Protein AF-B3TK38-F1 (afdb_monomer_lite)

Organism: Haliotis diversicolor (NCBI:txid36095)

Radius of gyration: 20.13 Å; chains: 1; bounding box: 52×41×53 Å

Foldseek 3Di:
DADPPPRDDPQPDPVNVVVVVVVLVVCCPDLLNLLVVLLVLLLLLLLLLLDAPVSLVLSQVSVVCSVVVVSVVSVVSCVVVVVSVPQDDPVPLSLLSSLVSNLPRPHGRLVVQDPDPVVVVVLSVVSVVCSVVVPSVVSVVSCVDPDNVSSSVSSVVVVCVVQVVPDDDDDSDPDDDPPDD

pLDDT: mean 84.58, std 17.29, range [36.31, 97.75]

Sequence (181 aa):
YMDSDSGMHGPYTEENIPRILQSRDTAAKSVRGRGVHLLVRLDTMFFEGTISSVENGMREQLFNTLLQQNEEEIRSIVTKLDYIMNIPCEFGLPLAGQAKRLTVAETPLLKECAESTYEWALFISRLRTQVSKMDEAALVEEYDGEPWHTYRKKYRDNLQRELLKGYTRQVSFQVQYKTTM

Secondary structure (DSSP, 8-state):
---TTT----S--TTTHHHHHHHHHHHHHSHHHHHHHHHHHHHHHHHHT-S-HHHHHHHHHHHHHHHHT-HHHHHHHHHHTHHHHTSPP-TT-HHHHHHHHHHH-SS-GGGGGSS-HHHHHHHHHHHHHHHHHT-HHHHHHHHHSTTHHHHHHHHHHHHHHHHTTS---S-SS--------

Structure (mmCIF, N/CA/C/O backbone):
data_AF-B3TK38-F1
#
_entry.id   AF-B3TK38-F1
#
loop_
_atom_site.group_PDB
_atom_site.id
_atom_site.type_symbol
_atom_site.label_atom_id
_atom_site.label_alt_id
_atom_site.label_comp_id
_atom_site.label_asym_id
_atom_site.label_entity_id
_atom_site.label_seq_id
_atom_site.pdbx_PDB_ins_code
_atom_site.Cartn_x
_atom_site.Cartn_y
_atom_site.Cartn_z
_atom_site.occupancy
_atom_site.B_iso_or_equiv
_atom_site.auth_seq_id
_atom_site.auth_comp_id
_atom_site.auth_asym_id
_atom_site.auth_atom_id
_atom_site.pdbx_PDB_model_num
ATOM 1 N N . TYR A 1 1 ? -21.350 -26.513 11.496 1.00 48.78 1 TYR A N 1
ATOM 2 C CA . TYR A 1 1 ? -21.227 -27.094 12.844 1.00 48.78 1 TYR A CA 1
ATOM 3 C C . TYR A 1 1 ? -22.175 -26.300 13.730 1.00 48.78 1 TYR A C 1
ATOM 5 O O . TYR A 1 1 ? -22.030 -25.084 13.758 1.00 48.78 1 TYR A O 1
ATOM 13 N N . MET A 1 2 ? -23.225 -26.926 14.269 1.00 44.19 2 MET A N 1
ATOM 14 C CA . MET A 1 2 ? -24.175 -26.253 15.167 1.00 44.19 2 MET A CA 1
ATOM 15 C C . MET A 1 2 ? -23.487 -25.989 16.507 1.00 44.19 2 MET A C 1
ATOM 17 O O . MET A 1 2 ? -22.762 -26.855 16.994 1.00 44.19 2 MET A O 1
ATOM 21 N N . ASP A 1 3 ? -23.711 -24.811 17.076 1.00 52.97 3 ASP A N 1
ATOM 22 C CA . ASP A 1 3 ? -23.450 -24.571 18.490 1.00 52.97 3 ASP A CA 1
ATOM 23 C C . ASP A 1 3 ? -24.554 -25.271 19.299 1.00 52.97 3 ASP A C 1
ATOM 25 O O . ASP A 1 3 ? -25.744 -25.062 19.045 1.00 52.97 3 ASP A O 1
ATOM 29 N N . SER A 1 4 ? -24.157 -26.160 20.212 1.00 48.78 4 SER A N 1
ATOM 30 C CA . SER A 1 4 ? -25.071 -27.016 20.973 1.00 48.78 4 SER A CA 1
ATOM 31 C C . SER A 1 4 ? -25.922 -26.250 21.985 1.00 48.78 4 SER A C 1
ATOM 33 O O . SER A 1 4 ? -26.955 -26.773 22.391 1.00 48.78 4 SER A O 1
ATOM 35 N N . ASP A 1 5 ? -25.530 -25.027 22.356 1.00 50.28 5 ASP A N 1
ATOM 36 C CA . ASP A 1 5 ? -26.230 -24.248 23.385 1.00 50.28 5 ASP A CA 1
ATOM 37 C C . ASP A 1 5 ? -27.305 -23.308 22.824 1.00 50.28 5 ASP A C 1
ATOM 39 O O . ASP A 1 5 ? -28.301 -23.042 23.495 1.00 50.28 5 ASP A O 1
ATOM 43 N N . SER A 1 6 ? -27.146 -22.807 21.595 1.00 56.56 6 SER A N 1
ATOM 44 C CA . SER A 1 6 ? -28.063 -21.806 21.026 1.00 56.56 6 SER A CA 1
ATOM 45 C C . SER A 1 6 ? -28.989 -22.341 19.932 1.00 56.56 6 SER A C 1
ATOM 47 O O . SER A 1 6 ? -29.949 -21.661 19.572 1.00 56.56 6 SER A O 1
ATOM 49 N N . GLY A 1 7 ? -28.717 -23.527 19.369 1.00 46.81 7 GLY A N 1
ATOM 50 C CA . GLY A 1 7 ? -29.476 -24.080 18.236 1.00 46.81 7 GLY A CA 1
ATOM 51 C C . GLY A 1 7 ? -29.396 -23.229 16.960 1.00 46.81 7 GLY A C 1
ATOM 52 O O . GLY A 1 7 ? -30.027 -23.547 15.952 1.00 46.81 7 GLY A O 1
ATOM 53 N N . MET A 1 8 ? -28.609 -22.152 16.984 1.00 50.88 8 MET A N 1
ATOM 54 C CA . MET A 1 8 ? -28.440 -21.249 15.865 1.00 50.88 8 MET A CA 1
ATOM 55 C C . MET A 1 8 ? -27.508 -21.913 14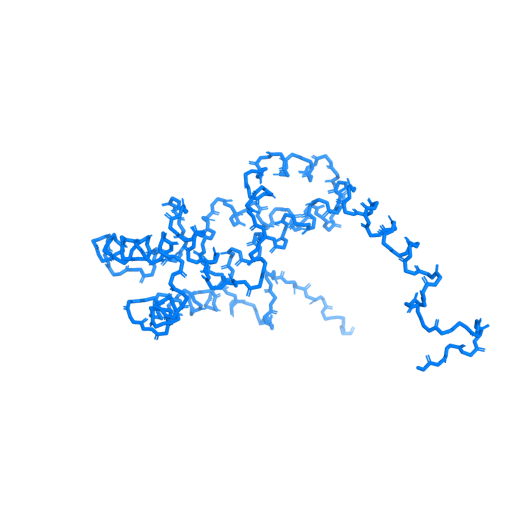.855 1.00 50.88 8 MET A C 1
ATOM 57 O O . MET A 1 8 ? -26.375 -22.300 15.161 1.00 50.88 8 MET A O 1
ATOM 61 N N . HIS A 1 9 ? -27.967 -22.010 13.606 1.00 57.06 9 HIS A N 1
ATOM 62 C CA . HIS A 1 9 ? -27.046 -22.057 12.478 1.00 57.06 9 HIS A CA 1
ATOM 63 C C . HIS A 1 9 ? -26.046 -20.909 12.682 1.00 57.06 9 HIS A C 1
ATOM 65 O O . HIS A 1 9 ? -26.458 -19.813 13.067 1.00 57.06 9 HIS A O 1
ATOM 71 N N . GLY A 1 10 ? -24.744 -21.181 12.527 1.00 61.41 10 GLY A N 1
ATOM 72 C CA . GLY A 1 10 ? -23.684 -20.200 12.787 1.00 61.41 10 GLY A CA 1
ATOM 73 C C . GLY A 1 10 ? -24.006 -18.818 12.194 1.00 61.41 10 GLY A C 1
ATOM 74 O O . GLY A 1 10 ? -24.809 -18.733 11.271 1.00 61.41 10 GLY A O 1
ATOM 75 N N . PRO A 1 11 ? -23.377 -17.738 12.682 1.00 65.25 11 PRO A N 1
ATOM 76 C CA . PRO A 1 11 ? -23.893 -16.359 12.682 1.00 65.25 11 PRO A CA 1
ATOM 77 C C . PRO A 1 11 ? -24.449 -15.810 11.353 1.00 65.25 11 PRO A C 1
ATOM 79 O O . PRO A 1 11 ? -25.206 -14.849 11.365 1.00 65.25 11 PRO A O 1
ATOM 82 N N . TYR A 1 12 ? -24.122 -16.411 10.215 1.00 70.38 12 TYR A N 1
ATOM 83 C CA . TYR A 1 12 ? -24.525 -16.021 8.868 1.00 70.38 12 TYR A CA 1
ATOM 84 C C . TYR A 1 12 ? -25.804 -16.730 8.376 1.00 70.38 12 TYR A C 1
ATOM 86 O O . TYR A 1 12 ? -25.797 -17.357 7.319 1.00 70.38 12 TYR A O 1
ATOM 94 N N . THR A 1 13 ? -26.909 -16.639 9.121 1.00 79.44 13 THR A N 1
ATOM 95 C CA . THR A 1 13 ? -28.250 -16.975 8.592 1.00 79.44 13 THR A CA 1
ATOM 96 C C . THR A 1 13 ? -28.845 -15.790 7.839 1.00 79.44 13 THR A C 1
ATOM 98 O O . THR A 1 13 ? -28.508 -14.650 8.153 1.00 79.44 13 THR A O 1
ATOM 101 N N . GLU A 1 14 ? -29.759 -16.027 6.890 1.00 78.69 14 GLU A N 1
ATOM 102 C CA . GLU A 1 14 ? -30.422 -14.953 6.123 1.00 78.69 14 GLU A CA 1
ATOM 103 C C . GLU A 1 14 ? -31.018 -13.862 7.026 1.00 78.69 14 GLU A C 1
ATOM 105 O O . GLU A 1 14 ? -30.834 -12.674 6.776 1.00 78.69 14 GLU A O 1
ATOM 110 N N . GLU A 1 15 ? -31.632 -14.262 8.139 1.00 81.88 15 GLU A N 1
ATOM 111 C CA . GLU A 1 15 ? -32.207 -13.365 9.147 1.00 81.88 15 GLU A CA 1
ATOM 112 C C . GLU A 1 15 ? -31.149 -12.536 9.900 1.00 81.88 15 GLU A C 1
ATOM 114 O O . GLU A 1 15 ? -31.399 -11.395 10.290 1.00 81.88 15 GLU A O 1
ATOM 119 N N . ASN A 1 16 ? -29.944 -13.083 10.095 1.00 81.50 16 ASN A N 1
ATOM 120 C CA . ASN A 1 16 ? -28.847 -12.406 10.786 1.00 81.50 16 ASN A CA 1
ATOM 121 C C . ASN A 1 16 ? -27.988 -11.536 9.857 1.00 81.50 16 ASN A C 1
ATOM 123 O O . ASN A 1 16 ? -27.306 -10.634 10.355 1.00 81.50 16 ASN A O 1
ATOM 127 N N . ILE A 1 17 ? -28.020 -11.756 8.534 1.00 84.62 17 ILE A N 1
ATOM 128 C CA . ILE A 1 17 ? -27.237 -10.978 7.559 1.00 84.62 17 ILE A CA 1
ATOM 129 C C . ILE A 1 17 ? -27.476 -9.466 7.720 1.00 84.62 17 ILE A C 1
ATOM 131 O O . ILE A 1 17 ? -26.486 -8.748 7.877 1.00 84.62 17 ILE A O 1
ATOM 135 N N . PRO A 1 18 ? -28.722 -8.943 7.766 1.00 88.12 18 PRO A N 1
ATOM 136 C CA . PRO A 1 18 ? -28.956 -7.508 7.936 1.00 88.12 18 PRO A CA 1
ATOM 137 C C . PRO A 1 18 ? -28.330 -6.946 9.217 1.00 88.12 18 PRO A C 1
ATOM 139 O O . PRO A 1 18 ? -27.706 -5.885 9.191 1.00 88.12 18 PRO A O 1
ATOM 142 N N . ARG A 1 19 ? -28.435 -7.683 10.331 1.00 85.94 19 ARG A N 1
ATOM 143 C CA . ARG A 1 19 ? -27.861 -7.282 11.622 1.00 85.94 19 ARG A CA 1
ATOM 144 C C . ARG A 1 19 ? -26.335 -7.246 11.570 1.00 85.94 19 ARG A C 1
ATOM 146 O O . ARG A 1 19 ? -25.729 -6.285 12.034 1.00 85.94 19 ARG A O 1
ATOM 153 N N . ILE A 1 20 ? -25.713 -8.259 10.966 1.00 83.56 20 ILE A N 1
ATOM 154 C CA . ILE A 1 20 ? -24.257 -8.321 10.781 1.00 83.56 20 ILE A CA 1
ATOM 155 C C . ILE A 1 20 ? -23.771 -7.164 9.910 1.00 83.56 20 ILE A C 1
ATOM 157 O O . ILE A 1 20 ? -22.797 -6.499 10.268 1.00 83.56 20 ILE A O 1
ATOM 161 N N . LEU A 1 21 ? -24.452 -6.897 8.792 1.00 87.00 21 LEU A N 1
ATOM 162 C CA . LEU A 1 21 ? -24.122 -5.780 7.908 1.00 87.00 21 LEU A CA 1
ATOM 163 C C . LEU A 1 21 ? -24.242 -4.443 8.647 1.00 87.00 21 LEU A C 1
ATOM 165 O O . LEU A 1 21 ? -23.327 -3.628 8.576 1.00 87.00 21 LEU A O 1
ATOM 169 N N . GLN A 1 22 ? -25.294 -4.248 9.445 1.00 89.69 22 GLN A N 1
ATOM 170 C CA . GLN A 1 22 ? -25.462 -3.041 10.255 1.00 89.69 22 GLN A CA 1
ATOM 171 C C . GLN A 1 22 ? -24.354 -2.873 11.306 1.00 89.69 22 GLN A C 1
ATOM 173 O O . GLN A 1 22 ? -23.829 -1.767 11.480 1.00 89.69 22 GLN A O 1
ATOM 178 N N . SER A 1 23 ? -23.976 -3.946 12.009 1.00 85.62 23 SER A N 1
ATOM 179 C CA . SER A 1 23 ? -22.874 -3.912 12.976 1.00 85.62 23 SER A CA 1
ATOM 180 C C . SER A 1 23 ? -21.542 -3.598 12.296 1.00 85.62 23 SER A C 1
ATOM 182 O O . SER A 1 23 ? -20.792 -2.755 12.789 1.00 85.62 23 SER A O 1
ATOM 184 N N . ARG A 1 24 ? -21.274 -4.205 11.133 1.00 86.94 24 ARG A N 1
ATOM 185 C CA . ARG A 1 24 ? -20.100 -3.903 10.304 1.00 86.94 24 ARG A CA 1
ATOM 186 C C . ARG A 1 24 ? -20.081 -2.434 9.892 1.00 86.94 24 ARG A C 1
ATOM 188 O O . ARG A 1 24 ? -19.064 -1.772 10.070 1.00 86.94 24 ARG A O 1
ATOM 195 N N . ASP A 1 25 ? -21.188 -1.920 9.369 1.00 91.44 25 ASP A N 1
ATOM 196 C CA . ASP A 1 25 ? -21.267 -0.551 8.855 1.00 91.44 25 ASP A CA 1
ATOM 197 C C . ASP A 1 25 ? -21.128 0.481 9.979 1.00 91.44 25 ASP A C 1
ATOM 199 O O . ASP A 1 25 ? -20.485 1.516 9.805 1.00 91.44 25 ASP A O 1
ATOM 203 N N . THR A 1 26 ? -21.676 0.183 11.158 1.00 91.38 26 THR A N 1
ATOM 204 C CA . THR A 1 26 ? -21.481 0.994 12.368 1.00 91.38 26 THR A CA 1
ATOM 205 C C . THR A 1 26 ? -20.017 0.986 12.803 1.00 91.38 26 THR A C 1
ATOM 207 O O . THR A 1 26 ? -19.436 2.047 13.036 1.00 91.38 26 THR A O 1
ATOM 210 N N . ALA A 1 27 ? -19.389 -0.193 12.860 1.00 89.62 27 ALA A N 1
ATOM 211 C CA . ALA A 1 27 ? -17.980 -0.319 13.214 1.00 89.62 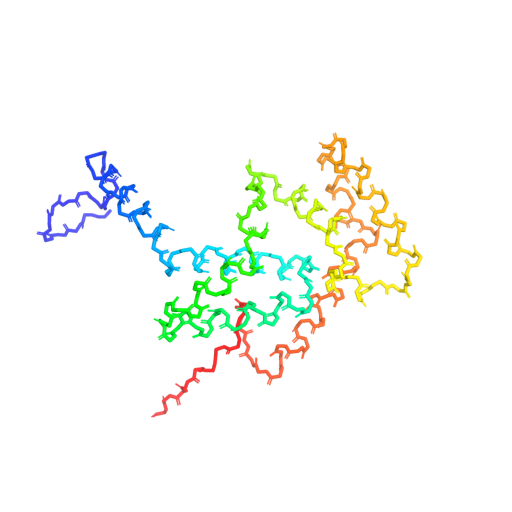27 ALA A CA 1
ATOM 212 C C . ALA A 1 27 ? -17.082 0.425 12.216 1.00 89.62 27 ALA A C 1
ATOM 214 O O . ALA A 1 27 ? -16.211 1.180 12.639 1.00 89.62 27 ALA A O 1
ATOM 215 N N . ALA A 1 28 ? -17.338 0.300 10.912 1.00 90.31 28 ALA A N 1
ATOM 216 C CA . ALA A 1 28 ? -16.598 0.984 9.852 1.00 90.31 28 ALA A CA 1
ATOM 217 C C . ALA A 1 28 ? -16.680 2.519 9.951 1.00 90.31 28 ALA A C 1
ATOM 219 O O . ALA A 1 28 ? -15.719 3.207 9.613 1.00 90.31 28 ALA A O 1
ATOM 220 N N . LYS A 1 29 ? -17.800 3.060 10.450 1.00 93.19 29 LYS A N 1
ATOM 221 C CA . LYS A 1 29 ? -17.991 4.506 10.663 1.00 93.19 29 LYS A CA 1
ATOM 222 C C . LYS A 1 29 ? -17.341 5.031 11.944 1.00 93.19 29 LYS A C 1
ATOM 224 O O . LYS A 1 29 ? -17.148 6.241 12.065 1.00 93.19 29 LYS A O 1
ATOM 229 N N . SER A 1 30 ? -17.003 4.158 12.893 1.00 95.94 30 SER A N 1
ATOM 230 C CA . SER A 1 30 ? -16.310 4.560 14.120 1.00 95.94 30 SER A CA 1
ATOM 231 C C . SER A 1 30 ? -14.909 5.106 13.821 1.00 95.94 30 SER A C 1
ATOM 233 O O . SER A 1 30 ? -14.295 4.762 12.811 1.00 95.94 30 SER A O 1
ATOM 235 N N . VAL A 1 31 ? -14.366 5.923 14.726 1.00 96.56 31 VAL A N 1
ATOM 236 C CA . VAL A 1 31 ? -12.998 6.462 14.608 1.00 96.56 31 VAL A CA 1
ATOM 237 C C . VAL A 1 31 ? -11.983 5.340 14.442 1.00 96.56 31 VAL A C 1
ATOM 239 O O . VAL A 1 31 ? -11.171 5.358 13.521 1.00 96.56 31 VAL A O 1
ATOM 242 N N . ARG A 1 32 ? -12.072 4.328 15.307 1.00 95.38 32 ARG A N 1
ATOM 243 C CA . ARG A 1 32 ? -11.191 3.163 15.273 1.00 95.38 32 ARG A CA 1
ATOM 244 C C . ARG A 1 32 ? -11.380 2.345 14.002 1.00 95.38 32 ARG A C 1
ATOM 246 O O . ARG A 1 32 ? -10.388 1.925 13.424 1.00 95.38 32 ARG A O 1
ATOM 253 N N . GLY A 1 33 ? -12.614 2.159 13.535 1.00 95.62 33 GLY A N 1
ATOM 254 C CA . GLY A 1 33 ? -12.888 1.464 12.275 1.00 95.62 33 GLY A CA 1
ATOM 255 C C . GLY A 1 33 ? -12.278 2.171 11.069 1.00 95.62 33 GLY A C 1
ATOM 256 O O . GLY A 1 33 ? -11.618 1.529 10.256 1.00 95.62 33 GLY A O 1
ATOM 257 N N . ARG A 1 34 ? -12.405 3.502 10.999 1.00 96.44 34 ARG A N 1
ATOM 258 C CA . ARG A 1 34 ? -11.734 4.320 9.978 1.00 96.44 34 ARG A CA 1
ATOM 259 C C . ARG A 1 34 ? -10.212 4.244 10.093 1.00 96.44 34 ARG A C 1
ATOM 261 O O . ARG A 1 34 ? -9.543 4.121 9.074 1.00 96.44 34 ARG A O 1
ATOM 268 N N . GLY A 1 35 ? -9.676 4.267 11.313 1.00 97.06 35 GLY A N 1
ATOM 269 C CA . GLY A 1 35 ? -8.245 4.098 11.568 1.00 97.06 35 GLY A CA 1
ATOM 270 C C . GLY A 1 35 ? -7.720 2.734 11.114 1.00 97.06 35 GLY A C 1
ATOM 271 O O . GLY A 1 35 ? -6.713 2.671 10.420 1.00 97.06 35 GLY A O 1
ATOM 272 N N . VAL A 1 36 ? -8.425 1.642 11.426 1.00 95.75 36 VAL A N 1
ATOM 273 C CA . VAL A 1 36 ? -8.077 0.294 10.942 1.00 95.75 36 VAL A CA 1
ATOM 274 C C . VAL A 1 36 ? -8.167 0.227 9.421 1.00 95.75 36 VAL A C 1
ATOM 276 O O . VAL A 1 36 ? -7.277 -0.333 8.789 1.00 95.75 36 VAL A O 1
ATOM 279 N N . HIS A 1 37 ? -9.201 0.820 8.818 1.00 95.31 37 HIS A N 1
ATOM 280 C CA . HIS A 1 37 ? -9.317 0.868 7.364 1.00 95.31 37 HIS A CA 1
ATOM 281 C C . HIS A 1 37 ? -8.114 1.577 6.731 1.00 95.31 37 HIS A C 1
ATOM 283 O O . HIS A 1 37 ? -7.488 1.014 5.838 1.00 95.31 37 HIS A O 1
ATOM 289 N N . LEU A 1 38 ? -7.735 2.756 7.236 1.00 96.62 38 LEU A N 1
ATOM 290 C CA . LEU A 1 38 ? -6.534 3.461 6.787 1.00 96.62 38 LEU A CA 1
ATOM 291 C C . LEU A 1 38 ? -5.275 2.602 6.954 1.00 96.62 38 LEU A C 1
ATOM 293 O O . LEU A 1 38 ? -4.473 2.510 6.027 1.00 96.62 38 LEU A O 1
ATOM 297 N N . LEU A 1 39 ? -5.117 1.944 8.105 1.00 96.62 39 LEU A N 1
ATOM 298 C CA . LEU A 1 39 ? -3.959 1.099 8.378 1.00 96.62 39 LEU A CA 1
ATOM 299 C C . LEU A 1 39 ? -3.831 -0.043 7.361 1.00 96.62 39 LEU A C 1
ATOM 301 O O . LEU A 1 39 ? -2.745 -0.267 6.842 1.00 96.62 39 LEU A O 1
ATOM 305 N N . VAL A 1 40 ? -4.934 -0.713 7.015 1.00 93.88 40 VAL A N 1
ATOM 306 C CA . VAL A 1 40 ? -4.944 -1.776 5.992 1.00 93.88 40 VAL A CA 1
ATOM 307 C C . VAL A 1 40 ? -4.485 -1.247 4.630 1.00 93.88 40 VAL A C 1
ATOM 309 O O . VAL A 1 40 ? -3.739 -1.919 3.913 1.00 93.88 40 VAL A O 1
ATOM 312 N N . ARG A 1 41 ? -4.894 -0.028 4.265 1.00 93.50 41 ARG A N 1
ATOM 313 C CA . ARG A 1 41 ? -4.459 0.603 3.011 1.00 93.50 41 ARG A CA 1
ATOM 314 C C . ARG A 1 41 ? -2.970 0.929 3.025 1.00 93.50 41 ARG A C 1
ATOM 316 O O . ARG A 1 41 ? -2.288 0.659 2.042 1.00 93.50 41 ARG A O 1
ATOM 323 N N . LEU A 1 42 ? -2.472 1.467 4.135 1.00 95.25 42 LEU A N 1
ATOM 324 C CA . LEU A 1 42 ? -1.050 1.754 4.315 1.00 95.25 42 LEU A CA 1
ATOM 325 C C . LEU A 1 42 ? -0.209 0.473 4.302 1.00 95.25 42 LEU A C 1
ATOM 327 O O . LEU A 1 42 ? 0.833 0.448 3.660 1.00 95.25 42 LEU A O 1
ATOM 331 N N . ASP A 1 43 ? -0.674 -0.604 4.937 1.00 94.50 43 ASP A N 1
ATOM 332 C CA . ASP A 1 43 ? -0.014 -1.913 4.890 1.00 94.50 43 ASP A CA 1
ATOM 333 C C . ASP A 1 43 ? 0.044 -2.461 3.459 1.00 94.50 43 ASP A C 1
ATOM 335 O O . ASP A 1 43 ? 1.085 -2.949 3.026 1.00 94.50 43 ASP A O 1
ATOM 339 N N . THR A 1 44 ? -1.041 -2.316 2.694 1.00 92.25 44 THR A N 1
ATOM 340 C CA . THR A 1 44 ? -1.067 -2.688 1.269 1.00 92.25 44 THR A CA 1
ATOM 341 C C . THR A 1 44 ? -0.001 -1.911 0.493 1.00 92.25 44 THR A C 1
ATOM 343 O O . THR A 1 44 ? 0.853 -2.507 -0.160 1.00 92.25 44 THR A O 1
ATOM 346 N N . MET A 1 45 ? 0.019 -0.582 0.641 1.00 93.56 45 MET A N 1
ATOM 347 C CA . MET A 1 45 ? 1.011 0.285 -0.003 1.00 93.56 45 MET A CA 1
ATOM 348 C C . MET A 1 45 ? 2.448 -0.035 0.424 1.00 93.56 45 MET A C 1
ATOM 350 O O . MET A 1 45 ? 3.373 0.084 -0.381 1.00 93.56 45 MET A O 1
ATOM 354 N N . PHE A 1 46 ? 2.644 -0.430 1.683 1.00 94.62 46 PHE A N 1
ATOM 355 C CA . PHE A 1 46 ? 3.935 -0.844 2.218 1.00 94.62 46 PHE A CA 1
ATOM 356 C C . PHE A 1 46 ? 4.426 -2.126 1.552 1.00 94.62 46 PHE A C 1
ATOM 358 O O . PHE A 1 46 ? 5.513 -2.128 0.988 1.00 94.62 46 PHE A O 1
ATOM 365 N N . PHE A 1 47 ? 3.626 -3.194 1.510 1.00 91.00 47 PHE A N 1
ATOM 366 C CA . PHE A 1 47 ? 4.055 -4.443 0.865 1.00 91.00 47 PHE A CA 1
ATOM 367 C C . PHE A 1 47 ? 4.269 -4.309 -0.645 1.00 91.00 47 PHE A C 1
ATOM 369 O O . PHE A 1 47 ? 5.108 -5.003 -1.223 1.00 91.00 47 PHE A O 1
ATOM 376 N N . GLU A 1 48 ? 3.540 -3.402 -1.285 1.00 92.12 48 GLU A N 1
ATOM 377 C CA . GLU A 1 48 ? 3.704 -3.083 -2.701 1.00 92.12 48 GLU A CA 1
ATOM 378 C C . GLU A 1 48 ? 4.909 -2.179 -2.996 1.00 92.12 48 GLU A C 1
ATOM 380 O O . GLU A 1 48 ? 5.298 -2.052 -4.160 1.00 92.12 48 GLU A O 1
ATOM 385 N N . GLY A 1 49 ? 5.480 -1.540 -1.969 1.00 93.75 49 GLY A N 1
ATOM 386 C CA . GLY A 1 49 ? 6.538 -0.536 -2.084 1.00 93.75 49 GLY A CA 1
ATOM 387 C C . GLY A 1 49 ? 6.074 0.808 -2.657 1.00 93.75 49 GLY A C 1
ATOM 388 O O . GLY A 1 49 ? 6.906 1.641 -3.013 1.00 93.75 49 GLY A O 1
ATOM 389 N N . THR A 1 50 ? 4.761 1.040 -2.766 1.00 95.19 50 THR A N 1
ATOM 390 C CA . THR A 1 50 ? 4.189 2.302 -3.271 1.00 95.19 50 THR A CA 1
ATOM 391 C C . THR A 1 50 ? 4.125 3.386 -2.200 1.00 95.19 50 THR A C 1
ATOM 393 O O . THR A 1 50 ? 3.905 4.547 -2.529 1.00 95.19 50 THR A O 1
ATOM 396 N N . ILE A 1 51 ? 4.250 3.006 -0.927 1.00 95.69 51 ILE A N 1
ATOM 397 C CA . ILE A 1 51 ? 4.276 3.934 0.205 1.00 95.69 51 ILE A CA 1
ATOM 398 C C . ILE A 1 51 ? 5.540 4.799 0.161 1.00 95.69 51 ILE A C 1
ATOM 400 O O . ILE A 1 51 ? 6.590 4.332 -0.275 1.00 95.69 51 ILE A O 1
ATOM 404 N N . SER A 1 52 ? 5.458 6.035 0.636 1.00 95.69 52 SER A N 1
ATOM 405 C CA . SER A 1 52 ? 6.611 6.895 0.922 1.00 95.69 52 SER A CA 1
ATOM 406 C C . SER A 1 52 ? 7.134 6.689 2.346 1.00 95.69 52 SER A C 1
ATOM 408 O O . SER A 1 52 ? 6.446 6.150 3.216 1.00 95.69 52 SER A O 1
ATOM 410 N N . SER A 1 53 ? 8.344 7.170 2.634 1.00 93.75 53 SER A N 1
ATOM 411 C CA . SER A 1 53 ? 8.930 7.075 3.979 1.00 93.75 53 SER A CA 1
ATOM 412 C C . SER A 1 53 ? 8.087 7.805 5.038 1.00 93.75 53 SER A C 1
ATOM 414 O O . SER A 1 53 ? 7.953 7.324 6.161 1.00 93.75 53 SER A O 1
ATOM 416 N N . VAL A 1 54 ? 7.477 8.943 4.676 1.00 95.06 54 VAL A N 1
ATOM 417 C CA . VAL A 1 54 ? 6.615 9.733 5.575 1.00 95.06 54 VAL A CA 1
ATOM 418 C C . VAL A 1 54 ? 5.324 8.981 5.892 1.00 95.06 54 VAL A C 1
ATOM 420 O O . VAL A 1 54 ? 4.952 8.854 7.059 1.00 95.06 54 VAL A O 1
ATOM 423 N N . GLU A 1 55 ? 4.660 8.442 4.870 1.00 95.94 55 GLU A N 1
ATOM 424 C CA . GLU A 1 55 ? 3.451 7.631 5.046 1.00 95.94 55 GLU A CA 1
ATOM 425 C C . GLU A 1 55 ? 3.745 6.362 5.856 1.00 95.94 55 GLU A C 1
ATOM 427 O O . GLU A 1 55 ? 2.939 5.984 6.704 1.00 95.94 55 GLU A O 1
ATOM 432 N N . ASN A 1 56 ? 4.910 5.732 5.659 1.00 95.19 56 ASN A N 1
ATOM 433 C CA . ASN A 1 56 ? 5.313 4.574 6.457 1.00 95.19 56 ASN A CA 1
ATOM 434 C C . ASN A 1 56 ? 5.533 4.937 7.936 1.00 95.19 56 ASN A C 1
ATOM 436 O O . ASN A 1 56 ? 5.106 4.194 8.817 1.00 95.19 56 ASN A O 1
ATOM 440 N N . GLY A 1 57 ? 6.106 6.109 8.229 1.00 94.81 57 GLY A N 1
ATOM 441 C CA . GLY A 1 57 ? 6.181 6.613 9.605 1.00 94.81 57 GLY A CA 1
ATOM 442 C C . GLY A 1 57 ? 4.792 6.800 10.232 1.00 94.81 57 GLY A C 1
ATOM 443 O O . GLY A 1 57 ? 4.552 6.385 11.367 1.00 94.81 57 GLY A O 1
ATOM 444 N N . MET A 1 58 ? 3.836 7.348 9.473 1.00 96.19 58 MET A N 1
ATOM 445 C CA . MET A 1 58 ? 2.449 7.483 9.935 1.00 96.19 58 MET A CA 1
ATOM 446 C C . MET A 1 58 ? 1.730 6.134 10.084 1.00 96.19 58 MET A C 1
ATOM 448 O O . MET A 1 58 ? 0.885 6.003 10.966 1.00 96.19 58 MET A O 1
ATOM 452 N N . ARG A 1 59 ? 2.066 5.123 9.272 1.00 96.62 59 ARG A N 1
ATOM 453 C CA . ARG A 1 59 ? 1.559 3.743 9.394 1.00 96.62 59 ARG A CA 1
ATOM 454 C C . ARG A 1 59 ? 1.933 3.133 10.743 1.00 96.62 59 ARG A C 1
ATOM 456 O O . ARG A 1 59 ? 1.067 2.612 11.443 1.00 96.62 59 ARG A O 1
ATOM 463 N N . GLU A 1 60 ? 3.202 3.236 11.128 1.00 94.44 60 GLU A N 1
ATOM 464 C CA . GLU A 1 60 ? 3.694 2.745 12.421 1.00 94.44 60 GLU A CA 1
ATOM 465 C C . GLU A 1 60 ? 3.083 3.518 13.594 1.00 94.44 60 GLU A C 1
ATOM 467 O O . GLU A 1 60 ? 2.647 2.920 14.582 1.00 94.44 60 GLU A O 1
ATOM 472 N N . GLN A 1 61 ? 2.987 4.845 13.468 1.00 96.06 61 GLN A N 1
ATOM 473 C CA . GLN A 1 61 ? 2.315 5.686 14.454 1.00 96.06 61 GLN A CA 1
ATOM 474 C C . GLN A 1 61 ? 0.853 5.258 14.631 1.00 96.06 61 GLN A C 1
ATOM 476 O O . GLN A 1 61 ? 0.432 4.978 15.751 1.00 96.06 61 GLN A O 1
ATOM 481 N N . LEU A 1 62 ? 0.102 5.126 13.534 1.00 96.94 62 LEU A N 1
ATOM 482 C CA . LEU A 1 62 ? -1.309 4.748 13.546 1.00 96.94 62 LEU A CA 1
ATOM 483 C C . LEU A 1 62 ? -1.537 3.377 14.184 1.00 96.94 62 LEU A C 1
ATOM 485 O O . LEU A 1 62 ? -2.479 3.224 14.960 1.00 96.94 62 LEU A O 1
ATOM 489 N N . PHE A 1 63 ? -0.678 2.396 13.899 1.00 95.50 63 PHE A N 1
ATOM 490 C CA . PHE A 1 63 ? -0.740 1.084 14.543 1.00 95.50 63 PHE A CA 1
ATOM 491 C C . PHE A 1 63 ? -0.638 1.196 16.068 1.00 95.50 63 PHE A C 1
ATOM 493 O O . PHE A 1 63 ? -1.502 0.690 16.787 1.00 95.50 63 PHE A O 1
ATOM 500 N N . ASN A 1 64 ? 0.361 1.924 16.568 1.00 94.69 64 ASN A N 1
ATOM 501 C CA . ASN A 1 64 ? 0.541 2.131 18.005 1.00 94.69 64 ASN A CA 1
ATOM 502 C C . ASN A 1 64 ? -0.636 2.895 18.627 1.00 94.69 64 ASN A C 1
ATOM 504 O O . ASN A 1 64 ? -1.130 2.522 19.692 1.00 94.69 64 ASN A O 1
ATOM 508 N N . THR A 1 65 ? -1.138 3.925 17.947 1.00 95.38 65 THR A N 1
ATOM 509 C CA . THR A 1 65 ? -2.297 4.696 18.403 1.00 95.38 65 THR A CA 1
ATOM 510 C C . THR A 1 65 ? -3.568 3.841 18.469 1.00 95.38 65 THR A C 1
ATOM 512 O O . THR A 1 65 ? -4.342 3.956 19.422 1.00 95.38 65 THR A O 1
ATOM 515 N N . LEU A 1 66 ? -3.776 2.943 17.499 1.00 95.31 66 LEU A N 1
ATOM 516 C CA . LEU A 1 66 ? -4.891 1.994 17.489 1.00 95.31 66 LEU A CA 1
ATOM 517 C C . LEU A 1 66 ? -4.809 0.993 18.646 1.00 95.31 66 LEU A C 1
ATOM 519 O O . LEU A 1 66 ? -5.841 0.695 19.252 1.00 95.31 66 LEU A O 1
ATOM 523 N N . LEU A 1 67 ? -3.605 0.517 18.986 1.00 94.31 67 LEU A N 1
ATOM 524 C CA . LEU A 1 67 ? -3.379 -0.334 20.160 1.00 94.31 67 LEU A CA 1
ATOM 525 C C . LEU A 1 67 ? -3.704 0.400 21.466 1.00 94.31 67 LEU A C 1
ATOM 527 O O . LEU A 1 67 ? -4.343 -0.166 22.350 1.00 94.31 67 LEU A O 1
ATOM 531 N N . GLN A 1 68 ? -3.306 1.669 21.565 1.00 95.75 68 GLN A N 1
ATOM 532 C CA . GLN A 1 68 ? -3.569 2.531 22.723 1.00 95.75 68 GLN A CA 1
ATOM 533 C C . GLN A 1 68 ? -5.010 3.060 22.780 1.00 95.75 68 GLN A C 1
ATOM 535 O O . GLN A 1 68 ? -5.392 3.674 23.771 1.00 95.75 68 GLN A O 1
ATOM 540 N N . GLN A 1 69 ? -5.809 2.834 21.732 1.00 95.56 69 GLN A N 1
ATOM 541 C CA . GLN A 1 69 ? -7.185 3.327 21.596 1.00 95.56 69 GLN A CA 1
ATOM 542 C C . GLN A 1 69 ? -7.313 4.857 21.737 1.00 95.56 69 GLN A C 1
ATOM 544 O O . GLN A 1 69 ? -8.350 5.363 22.160 1.00 95.56 69 GLN A O 1
ATOM 549 N N . ASN A 1 70 ? -6.275 5.606 21.357 1.00 96.62 70 ASN A N 1
ATOM 550 C CA . ASN A 1 70 ? -6.282 7.066 21.423 1.00 96.62 70 ASN A CA 1
ATOM 551 C C . ASN A 1 70 ? -7.042 7.655 20.218 1.00 96.62 70 ASN A C 1
ATOM 553 O O . ASN A 1 70 ? -6.480 7.855 19.142 1.00 96.62 70 ASN A O 1
ATOM 557 N N . GLU A 1 71 ? -8.343 7.905 20.389 1.00 96.56 71 GLU A N 1
ATOM 558 C CA . GLU A 1 71 ? -9.223 8.355 19.303 1.00 96.56 71 GLU A CA 1
ATOM 559 C C . GLU A 1 71 ? -8.874 9.729 18.723 1.00 96.56 71 GLU A C 1
ATOM 561 O O . GLU A 1 71 ? -9.038 9.922 17.519 1.00 96.56 71 GLU A O 1
ATOM 566 N N . GLU A 1 72 ? -8.394 10.669 19.535 1.00 97.31 72 GLU A N 1
ATOM 567 C CA . GLU A 1 72 ? -8.020 12.011 19.065 1.00 97.31 72 GLU A CA 1
ATOM 568 C C . GLU A 1 72 ? -6.879 11.930 18.047 1.00 97.31 72 GLU A C 1
ATOM 570 O O . GLU A 1 72 ? -6.954 12.473 16.941 1.00 97.31 72 GLU A O 1
ATOM 575 N N . GLU A 1 73 ? -5.852 11.151 18.375 1.00 97.12 73 GLU A N 1
ATOM 576 C CA . GLU A 1 73 ? -4.703 10.965 17.498 1.00 97.12 73 GLU A CA 1
ATOM 577 C C . GLU A 1 73 ? -5.072 10.138 16.250 1.00 97.12 73 GLU A C 1
ATOM 579 O O . GLU A 1 73 ? -4.632 10.459 15.145 1.00 97.12 73 GLU A O 1
ATOM 584 N N . ILE A 1 74 ? -5.969 9.145 16.374 1.00 97.69 74 ILE A N 1
ATOM 585 C CA . ILE A 1 74 ? -6.508 8.423 15.205 1.00 97.69 74 ILE A CA 1
ATOM 586 C C . ILE A 1 74 ? -7.219 9.399 14.261 1.00 97.69 74 ILE A C 1
ATOM 588 O O . ILE A 1 74 ? -6.972 9.364 13.056 1.00 97.69 74 ILE A O 1
ATOM 592 N N . ARG A 1 75 ? -8.083 10.288 14.776 1.00 97.62 75 ARG A N 1
ATOM 593 C CA . ARG A 1 75 ? -8.775 11.297 13.950 1.00 97.62 75 ARG A CA 1
ATOM 594 C C . ARG A 1 75 ? -7.778 12.218 13.249 1.00 97.62 75 ARG A C 1
ATOM 596 O O . ARG A 1 75 ? -7.957 12.502 12.064 1.00 97.62 75 ARG A O 1
ATOM 603 N N . SER A 1 76 ? -6.734 12.650 13.957 1.00 97.75 76 SER A N 1
ATOM 604 C CA . SER A 1 76 ? -5.662 13.494 13.416 1.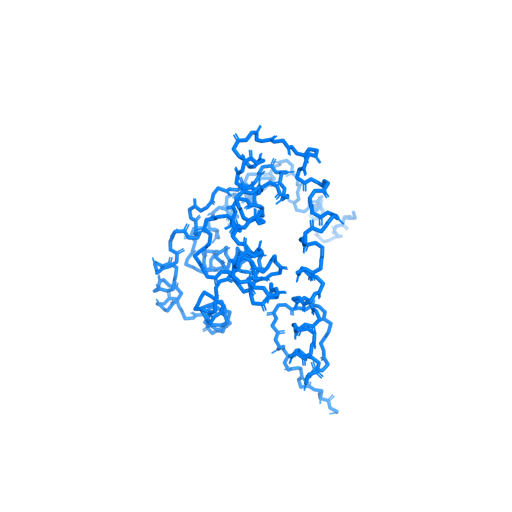00 97.75 76 SER A CA 1
ATOM 605 C C . SER A 1 76 ? -4.959 12.821 12.234 1.00 97.75 76 SER A C 1
ATOM 607 O O . SER A 1 76 ? -4.891 13.399 11.147 1.00 97.75 76 SER A O 1
ATOM 609 N N . ILE A 1 77 ? -4.513 11.571 12.396 1.00 97.44 77 ILE A N 1
ATOM 610 C CA . ILE A 1 77 ? -3.829 10.819 11.332 1.00 97.44 77 ILE A CA 1
ATOM 611 C C . ILE A 1 77 ? -4.774 10.532 10.159 1.00 97.44 77 ILE A C 1
ATOM 613 O O . ILE A 1 77 ? -4.402 10.760 9.008 1.00 97.44 77 ILE A O 1
ATOM 617 N N . VAL A 1 78 ? -6.010 10.097 10.431 1.00 96.81 78 VAL A N 1
ATOM 618 C CA . VAL A 1 78 ? -7.015 9.834 9.386 1.00 96.81 78 VAL A CA 1
ATOM 619 C C . VAL A 1 78 ? -7.299 11.083 8.556 1.00 96.81 78 VAL A C 1
ATOM 621 O O . VAL A 1 78 ? -7.421 10.984 7.341 1.00 96.81 78 VAL A O 1
ATOM 624 N N . THR A 1 79 ? -7.358 12.255 9.188 1.00 96.62 79 THR A N 1
ATOM 625 C CA . THR A 1 79 ? -7.575 13.527 8.483 1.00 96.62 79 THR A CA 1
ATOM 626 C C . THR A 1 79 ? -6.367 13.913 7.630 1.00 96.62 79 THR A C 1
ATOM 628 O O . THR A 1 79 ? -6.534 14.346 6.493 1.00 96.62 79 THR A O 1
ATOM 631 N N . LYS A 1 80 ? -5.140 13.727 8.138 1.00 96.62 80 LYS A N 1
ATOM 632 C CA . LYS A 1 80 ? -3.908 14.010 7.379 1.00 96.62 80 LYS A CA 1
ATOM 633 C C . LYS A 1 80 ? -3.770 13.127 6.137 1.00 96.62 80 LYS A C 1
ATOM 635 O O . LYS A 1 80 ? -3.282 13.591 5.112 1.00 96.62 80 LYS A O 1
ATOM 640 N N . LEU A 1 81 ? -4.204 11.871 6.230 1.00 95.75 81 LEU A N 1
ATOM 641 C CA . LEU A 1 81 ? -4.099 10.869 5.167 1.00 95.75 81 LEU A CA 1
ATOM 642 C C . LEU A 1 81 ? -5.439 10.603 4.462 1.00 95.75 81 LEU A C 1
ATOM 644 O O . LEU A 1 81 ? -5.660 9.519 3.918 1.00 95.75 81 LEU A O 1
ATOM 648 N N . ASP A 1 82 ? -6.339 11.590 4.436 1.00 94.69 82 ASP A N 1
ATOM 649 C CA . ASP A 1 82 ? -7.657 11.441 3.807 1.00 94.69 82 ASP A CA 1
ATOM 650 C C . ASP A 1 82 ? -7.550 11.142 2.299 1.00 94.69 82 ASP A C 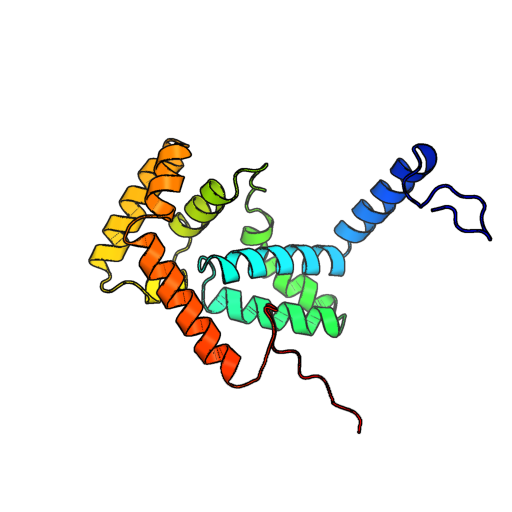1
ATOM 652 O O . ASP A 1 82 ? -8.351 10.394 1.742 1.00 94.69 82 ASP A O 1
ATOM 656 N N . TYR A 1 83 ? -6.498 11.616 1.624 1.00 93.25 83 TYR A N 1
ATOM 657 C CA . TYR A 1 83 ? -6.257 11.266 0.219 1.00 93.25 83 TYR A CA 1
ATOM 658 C C . TYR A 1 83 ? -6.047 9.755 0.018 1.00 93.25 83 TYR A C 1
ATOM 660 O O . TYR A 1 83 ? -6.537 9.207 -0.968 1.00 93.25 83 TYR A O 1
ATOM 668 N N . ILE A 1 84 ? -5.401 9.059 0.965 1.00 93.56 84 ILE A N 1
ATOM 669 C CA . ILE A 1 84 ? -5.234 7.598 0.922 1.00 93.56 84 ILE A CA 1
ATOM 670 C C . ILE A 1 84 ? -6.581 6.925 1.141 1.00 93.56 84 ILE A C 1
ATOM 672 O O . ILE A 1 84 ? -6.921 6.001 0.408 1.00 93.56 84 ILE A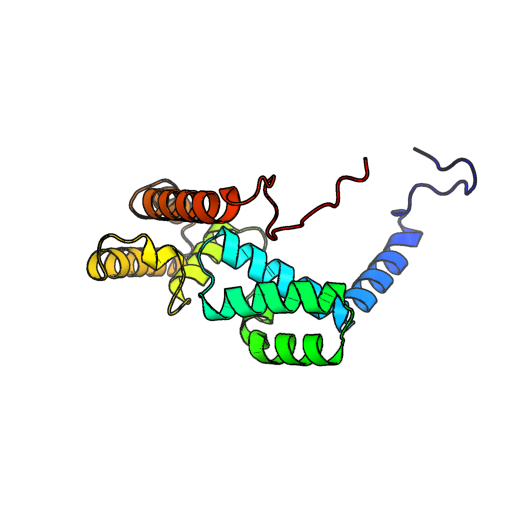 O 1
ATOM 676 N N . MET A 1 85 ? -7.381 7.418 2.090 1.00 91.75 85 MET A N 1
ATOM 677 C CA . MET A 1 85 ? -8.744 6.929 2.335 1.00 91.75 85 MET A CA 1
ATOM 678 C C . MET A 1 85 ? -9.638 7.017 1.095 1.00 91.75 85 MET A C 1
ATOM 680 O O . MET A 1 85 ? -10.504 6.162 0.922 1.00 91.75 85 MET A O 1
ATOM 684 N N . ASN A 1 86 ? -9.394 7.990 0.218 1.00 90.25 86 ASN A N 1
ATOM 685 C CA . ASN A 1 86 ? -10.162 8.216 -1.004 1.00 90.25 86 ASN A CA 1
ATOM 686 C C . ASN A 1 86 ? -9.596 7.518 -2.252 1.00 90.25 86 ASN A C 1
ATOM 688 O O . ASN A 1 86 ? -10.196 7.614 -3.325 1.00 90.25 86 ASN A O 1
ATOM 692 N N . ILE A 1 87 ? -8.480 6.784 -2.155 1.00 88.12 87 ILE A N 1
ATOM 693 C CA . ILE A 1 87 ? -8.016 5.963 -3.282 1.00 88.12 87 ILE A CA 1
ATOM 694 C C . ILE A 1 87 ? -9.127 4.931 -3.608 1.00 88.12 87 ILE A C 1
ATOM 696 O O . ILE A 1 87 ? -9.650 4.283 -2.696 1.00 88.12 87 ILE A O 1
ATOM 700 N N . PRO A 1 88 ? -9.525 4.733 -4.875 1.00 82.56 88 PRO A N 1
ATOM 701 C CA . PRO A 1 88 ? -10.570 3.767 -5.212 1.00 82.56 88 PRO A CA 1
ATOM 702 C C . PRO A 1 88 ? -10.210 2.337 -4.786 1.00 82.56 88 PRO A C 1
ATOM 704 O O . PRO A 1 88 ? -9.048 1.938 -4.874 1.00 82.56 88 PRO A O 1
ATOM 707 N N . CYS A 1 89 ? -11.199 1.555 -4.344 1.00 73.19 89 CYS A N 1
ATOM 708 C CA . CYS A 1 89 ? -11.035 0.107 -4.222 1.00 73.19 89 CYS A CA 1
ATOM 709 C C . CYS A 1 89 ? -10.851 -0.500 -5.616 1.00 73.19 89 CYS A C 1
ATOM 711 O O . CYS A 1 89 ? -11.484 -0.075 -6.575 1.00 73.19 89 CYS A O 1
ATOM 713 N N . GLU A 1 90 ? -10.002 -1.512 -5.730 1.00 71.56 90 GLU A N 1
ATOM 714 C CA . GLU A 1 90 ? -9.547 -2.010 -7.033 1.00 71.56 90 GLU A CA 1
ATOM 715 C C . GLU A 1 90 ? -10.516 -2.993 -7.696 1.00 71.56 90 GLU A C 1
ATOM 717 O O . GLU A 1 90 ? -10.184 -3.552 -8.729 1.00 71.56 90 GLU A O 1
ATOM 722 N N . PHE A 1 91 ? -11.704 -3.216 -7.120 1.00 68.12 91 PHE A N 1
ATOM 723 C CA . PHE A 1 91 ? -12.778 -4.068 -7.659 1.00 68.12 91 PHE A CA 1
ATOM 724 C C . PHE A 1 91 ? -12.318 -5.426 -8.236 1.00 68.12 91 PHE A C 1
ATOM 726 O O . PHE A 1 91 ? -12.917 -5.932 -9.179 1.00 68.12 91 PHE A O 1
ATOM 733 N N . GLY A 1 92 ? -11.276 -6.036 -7.660 1.00 75.44 92 GLY A N 1
ATOM 734 C CA . GLY A 1 92 ? -10.730 -7.318 -8.123 1.00 75.44 92 GLY A CA 1
ATOM 735 C C . GLY A 1 92 ? -9.553 -7.221 -9.099 1.00 75.44 92 GLY A C 1
ATOM 736 O O . GLY A 1 92 ? -9.091 -8.258 -9.560 1.00 75.44 92 GLY A O 1
ATOM 737 N N . LEU A 1 93 ? -9.028 -6.019 -9.359 1.00 84.69 93 LEU A N 1
ATOM 738 C CA . LEU A 1 93 ? -7.865 -5.753 -10.215 1.00 84.69 93 LEU A CA 1
ATOM 739 C C . LEU A 1 93 ? -6.646 -5.291 -9.392 1.00 84.69 93 LEU A C 1
ATOM 741 O O . LEU A 1 93 ? -6.200 -4.145 -9.534 1.00 84.69 93 LEU A O 1
ATOM 745 N N . PRO A 1 94 ? -6.091 -6.155 -8.517 1.00 85.44 94 PRO A N 1
ATOM 746 C CA . PRO A 1 94 ? -5.050 -5.762 -7.571 1.00 85.44 94 PRO A CA 1
ATOM 747 C C . PRO A 1 94 ? -3.805 -5.206 -8.263 1.00 85.44 94 PRO A C 1
ATOM 749 O O . PRO A 1 94 ? -3.246 -4.191 -7.856 1.00 85.44 94 PRO A O 1
ATOM 752 N N . LEU A 1 95 ? -3.400 -5.825 -9.374 1.00 89.44 95 LEU A N 1
ATOM 753 C CA . LEU A 1 95 ? -2.204 -5.410 -10.094 1.00 89.44 95 LEU A CA 1
ATOM 754 C C . LEU A 1 95 ? -2.365 -4.041 -10.764 1.00 89.44 95 LEU A C 1
ATOM 756 O O . LEU A 1 95 ? -1.464 -3.203 -10.703 1.00 89.44 95 LEU A O 1
ATOM 760 N N . ALA A 1 96 ? -3.523 -3.794 -11.379 1.00 89.31 96 ALA A N 1
ATOM 761 C CA . ALA A 1 96 ? -3.799 -2.527 -12.042 1.00 89.31 96 ALA A CA 1
ATOM 762 C C . ALA A 1 96 ? -3.808 -1.367 -11.050 1.00 89.31 96 ALA A C 1
ATOM 764 O O . ALA A 1 96 ? -3.286 -0.287 -11.341 1.00 89.31 96 ALA A O 1
ATOM 765 N N . GLY A 1 97 ? -4.368 -1.575 -9.861 1.00 90.62 97 GLY A N 1
ATOM 766 C CA . GLY A 1 97 ? -4.369 -0.521 -8.868 1.00 90.62 97 GLY A CA 1
ATOM 767 C C . GLY A 1 97 ? -3.041 -0.387 -8.102 1.00 90.62 97 GLY A C 1
ATOM 768 O O . GLY A 1 97 ? -2.675 0.751 -7.793 1.00 90.62 97 GLY A O 1
ATOM 769 N N . GLN A 1 98 ? -2.247 -1.457 -7.932 1.00 92.50 98 GLN A N 1
ATOM 770 C CA . GLN A 1 98 ? -0.843 -1.344 -7.513 1.00 92.50 98 GLN A CA 1
ATOM 771 C C . GLN A 1 98 ? -0.061 -0.475 -8.505 1.00 92.50 98 GLN A C 1
ATOM 773 O O . GLN A 1 98 ? 0.595 0.491 -8.108 1.00 92.50 98 GLN A O 1
ATOM 778 N N . ALA A 1 99 ? -0.159 -0.776 -9.803 1.00 93.12 99 ALA A N 1
ATOM 779 C CA . ALA A 1 99 ? 0.485 0.004 -10.854 1.00 93.12 99 ALA A CA 1
ATOM 780 C C . ALA A 1 99 ? 0.026 1.469 -10.812 1.00 93.12 99 ALA A C 1
ATOM 782 O O . ALA A 1 99 ? 0.847 2.387 -10.805 1.00 93.12 99 ALA A O 1
ATOM 783 N N . LYS A 1 100 ? -1.285 1.706 -10.690 1.00 92.31 100 LYS A N 1
ATOM 784 C CA . LYS A 1 100 ? -1.848 3.054 -10.569 1.00 92.31 100 LYS A CA 1
ATOM 785 C C . LYS A 1 100 ? -1.274 3.805 -9.368 1.00 92.31 100 LYS A C 1
ATOM 787 O O . LYS A 1 100 ? -0.797 4.924 -9.547 1.00 92.31 100 LYS A O 1
ATOM 792 N N . ARG A 1 101 ? -1.259 3.200 -8.175 1.00 92.75 101 ARG A N 1
ATOM 793 C CA . ARG A 1 101 ? -0.640 3.792 -6.978 1.00 92.75 101 ARG A CA 1
ATOM 794 C C . ARG A 1 101 ? 0.820 4.136 -7.220 1.00 92.75 101 ARG A C 1
ATOM 796 O O . ARG A 1 101 ? 1.222 5.263 -6.953 1.00 92.75 101 ARG A O 1
ATOM 803 N N . LEU A 1 102 ? 1.584 3.204 -7.784 1.00 94.19 102 LEU A N 1
ATOM 804 C CA . LEU A 1 102 ? 3.005 3.400 -8.046 1.00 94.19 102 LEU A CA 1
ATOM 805 C C . LEU A 1 102 ? 3.264 4.579 -8.991 1.00 94.19 102 LEU A C 1
ATOM 807 O O . LEU A 1 102 ? 4.203 5.340 -8.789 1.00 94.19 102 LEU A O 1
ATOM 811 N N . THR A 1 103 ? 2.417 4.755 -10.009 1.00 93.44 103 THR A N 1
ATOM 812 C CA . THR A 1 103 ? 2.569 5.844 -10.987 1.00 93.44 103 THR A CA 1
ATOM 813 C C . THR A 1 103 ? 2.190 7.231 -10.465 1.00 93.44 103 THR A C 1
ATOM 815 O O . THR A 1 103 ? 2.633 8.229 -11.050 1.00 93.44 103 THR A O 1
ATOM 818 N N . VAL A 1 104 ? 1.365 7.291 -9.413 1.00 90.44 104 VAL A N 1
ATOM 819 C CA . VAL A 1 104 ? 0.889 8.528 -8.771 1.00 90.44 104 VAL A CA 1
ATOM 820 C C . VAL A 1 104 ? 1.745 8.892 -7.556 1.00 90.44 104 VAL A C 1
ATOM 822 O O . VAL A 1 104 ? 1.867 10.071 -7.245 1.00 90.44 104 VAL A O 1
ATOM 825 N N . ALA A 1 105 ? 2.364 7.911 -6.896 1.00 90.56 105 ALA A N 1
ATOM 826 C CA . ALA A 1 105 ? 3.253 8.146 -5.768 1.00 90.56 105 ALA A CA 1
ATOM 827 C C . ALA A 1 105 ? 4.445 9.034 -6.172 1.00 90.56 105 ALA A C 1
ATOM 829 O O . ALA A 1 105 ? 5.148 8.757 -7.146 1.00 90.56 105 ALA A O 1
ATOM 830 N N . GLU A 1 106 ? 4.693 10.094 -5.402 1.00 87.81 106 GLU A N 1
ATOM 831 C CA . GLU A 1 106 ? 5.795 11.030 -5.665 1.00 87.81 106 GLU A CA 1
ATOM 832 C C . GLU A 1 106 ? 7.155 10.420 -5.298 1.00 87.81 106 GLU A C 1
ATOM 834 O O . GLU A 1 106 ? 8.129 10.498 -6.056 1.00 87.81 106 GLU A O 1
ATOM 839 N N . THR A 1 107 ? 7.211 9.780 -4.129 1.00 93.25 107 THR A N 1
ATOM 840 C CA . THR A 1 107 ? 8.427 9.219 -3.527 1.00 93.25 107 THR A CA 1
ATOM 841 C C . THR A 1 107 ? 8.195 7.798 -2.994 1.00 93.25 107 THR A C 1
ATOM 843 O O . THR A 1 107 ? 8.402 7.545 -1.808 1.00 93.25 107 THR A O 1
ATOM 846 N N . PRO A 1 108 ? 7.757 6.844 -3.842 1.00 96.31 108 PRO A N 1
ATOM 847 C CA . PRO A 1 108 ? 7.543 5.470 -3.401 1.00 96.31 108 PRO A CA 1
ATOM 848 C C . PRO A 1 108 ? 8.871 4.825 -2.993 1.00 96.31 108 PRO A C 1
ATOM 850 O O . PRO A 1 108 ? 9.863 4.960 -3.711 1.00 96.31 108 PRO A O 1
ATOM 853 N N . LEU A 1 109 ? 8.886 4.067 -1.896 1.00 95.56 109 LEU A N 1
ATOM 854 C CA . LEU A 1 109 ? 10.082 3.369 -1.407 1.00 95.56 109 LEU A CA 1
ATOM 855 C C . LEU A 1 109 ? 10.665 2.403 -2.448 1.00 95.56 109 LEU A C 1
ATOM 857 O O . LEU A 1 109 ? 11.878 2.219 -2.519 1.00 95.56 109 LEU A O 1
ATOM 861 N N . LEU A 1 110 ? 9.830 1.826 -3.320 1.00 95.88 110 LEU A N 1
ATOM 862 C CA . LEU A 1 110 ? 10.293 0.960 -4.408 1.00 95.88 110 LEU A CA 1
ATOM 863 C C . LEU A 1 110 ? 11.291 1.665 -5.346 1.00 95.88 110 LEU A C 1
ATOM 865 O O . LEU A 1 110 ? 12.159 1.008 -5.919 1.00 95.88 110 LEU A O 1
ATOM 869 N N . LYS A 1 111 ? 11.209 2.998 -5.473 1.00 96.25 111 LYS A N 1
ATOM 870 C CA . LYS A 1 111 ? 12.134 3.811 -6.278 1.00 96.25 111 LYS A CA 1
ATOM 871 C C . LYS A 1 111 ? 13.578 3.698 -5.802 1.00 96.25 111 LYS A C 1
ATOM 873 O O . LYS A 1 111 ? 14.487 3.763 -6.622 1.00 96.25 111 LYS A O 1
ATOM 878 N N . GLU A 1 112 ? 13.800 3.503 -4.505 1.00 93.88 112 GLU A N 1
ATOM 879 C CA . GLU A 1 112 ? 15.140 3.367 -3.916 1.00 93.88 112 GLU A CA 1
ATOM 880 C C . GLU A 1 112 ? 15.861 2.095 -4.388 1.00 93.88 112 GLU A C 1
ATOM 882 O O . GLU A 1 112 ? 17.073 1.967 -4.241 1.00 93.88 112 GLU A O 1
ATOM 887 N N . CYS A 1 113 ? 15.124 1.154 -4.986 1.00 94.56 113 CYS A N 1
ATOM 888 C CA . CYS A 1 113 ? 15.673 -0.073 -5.558 1.00 94.56 113 CYS A CA 1
ATOM 889 C C . CYS A 1 113 ? 16.101 0.073 -7.027 1.00 94.56 113 CYS A C 1
ATOM 891 O O . CYS A 1 113 ? 16.681 -0.869 -7.582 1.00 94.56 113 CYS A O 1
ATOM 893 N N . ALA A 1 114 ? 15.803 1.214 -7.658 1.00 94.44 114 ALA A N 1
ATOM 894 C CA . ALA A 1 114 ? 16.222 1.511 -9.020 1.00 94.44 114 ALA A CA 1
ATOM 895 C C . ALA A 1 114 ? 17.716 1.835 -9.084 1.00 94.44 114 ALA A C 1
ATOM 897 O O . ALA A 1 114 ? 18.267 2.468 -8.187 1.00 94.44 114 ALA A O 1
ATOM 898 N N . GLU A 1 115 ? 18.378 1.419 -10.163 1.00 91.12 115 GLU A N 1
ATOM 899 C CA . GLU A 1 115 ? 19.824 1.633 -10.323 1.00 91.12 115 GLU A CA 1
ATOM 900 C C . GLU A 1 115 ? 20.136 3.087 -10.674 1.00 91.12 115 GLU A C 1
ATOM 902 O O . GLU A 1 115 ? 21.190 3.616 -10.324 1.00 91.12 115 GLU A O 1
ATOM 907 N N . SER A 1 116 ? 19.187 3.764 -11.325 1.00 94.25 116 SER A N 1
ATOM 908 C CA . SER A 1 116 ? 19.270 5.190 -11.605 1.00 94.25 116 SER A CA 1
ATOM 909 C C . SER A 1 116 ? 17.896 5.858 -11.671 1.00 94.25 116 SER A C 1
ATOM 911 O O . SER A 1 116 ? 16.873 5.237 -11.970 1.00 94.25 116 SER A O 1
ATOM 913 N N . THR A 1 117 ? 17.884 7.178 -11.474 1.00 93.81 117 THR A N 1
ATOM 914 C CA . THR A 1 117 ? 16.692 8.017 -11.679 1.00 93.81 117 THR A CA 1
ATOM 915 C C . THR A 1 117 ? 16.160 7.928 -13.112 1.00 93.81 117 THR A C 1
ATOM 917 O O . THR A 1 117 ? 14.953 8.029 -13.324 1.00 93.81 117 THR A O 1
ATOM 920 N N . TYR A 1 118 ? 17.046 7.736 -14.095 1.00 94.75 118 TYR A N 1
ATOM 921 C CA . TYR A 1 118 ? 16.673 7.633 -15.505 1.00 94.75 118 TYR A CA 1
ATOM 922 C C . TYR A 1 118 ? 15.898 6.343 -15.797 1.00 94.75 118 TYR A C 1
ATOM 924 O O . TYR A 1 118 ? 14.816 6.400 -16.380 1.00 94.75 118 TYR A O 1
ATOM 932 N N . GLU A 1 119 ? 16.395 5.195 -15.332 1.00 93.94 119 GLU A N 1
ATOM 933 C CA . GLU A 1 119 ? 15.693 3.913 -15.481 1.00 93.94 119 GLU A CA 1
ATOM 934 C C . GLU A 1 119 ? 14.327 3.927 -14.805 1.00 93.94 119 GLU A C 1
ATOM 936 O O . GLU A 1 119 ? 13.334 3.513 -15.404 1.00 93.94 119 GLU A O 1
ATOM 941 N N . TRP A 1 120 ? 14.261 4.476 -13.588 1.00 96.00 120 TRP A N 1
ATOM 942 C CA . TRP A 1 120 ? 12.997 4.650 -12.884 1.00 96.00 120 TRP A CA 1
ATOM 943 C C . TRP A 1 120 ? 11.998 5.478 -13.700 1.00 96.00 120 TRP A C 1
ATOM 945 O O . TRP A 1 120 ? 10.827 5.116 -13.814 1.00 96.00 120 TRP A O 1
ATOM 955 N N . ALA A 1 121 ? 12.453 6.584 -14.296 1.00 95.31 121 ALA A N 1
ATOM 956 C CA . ALA A 1 121 ? 11.600 7.450 -15.101 1.00 95.31 121 ALA A CA 1
ATOM 957 C C . ALA A 1 121 ? 11.063 6.734 -16.352 1.00 95.31 121 ALA A C 1
ATOM 959 O O . ALA A 1 121 ? 9.877 6.866 -16.665 1.00 95.31 121 ALA A O 1
ATOM 960 N N . LEU A 1 122 ? 11.898 5.944 -17.039 1.00 95.06 122 LEU A N 1
ATOM 961 C CA . LEU A 1 122 ? 11.471 5.130 -18.181 1.00 95.06 122 LEU A CA 1
ATOM 962 C C . LEU A 1 122 ? 10.447 4.067 -17.772 1.00 95.06 122 LEU A C 1
ATOM 964 O O . LEU A 1 122 ? 9.406 3.938 -18.420 1.00 95.06 122 LEU A O 1
ATOM 968 N N . PHE A 1 123 ? 10.720 3.349 -16.682 1.00 95.69 123 PHE A N 1
ATOM 969 C CA . PHE A 1 123 ? 9.821 2.341 -16.127 1.00 95.69 123 PHE A CA 1
ATOM 970 C C . PHE A 1 123 ? 8.448 2.936 -15.789 1.00 95.69 123 PHE A C 1
ATOM 972 O O . PHE A 1 123 ? 7.427 2.458 -16.281 1.00 95.69 123 PHE A O 1
ATOM 979 N N . ILE A 1 124 ? 8.409 4.036 -15.031 1.00 96.19 124 ILE A N 1
ATOM 980 C CA . ILE A 1 124 ? 7.150 4.695 -14.658 1.00 96.19 124 ILE A CA 1
ATOM 981 C C . ILE A 1 124 ? 6.410 5.252 -15.878 1.00 96.19 124 ILE A C 1
ATOM 983 O O . ILE A 1 124 ? 5.182 5.186 -15.924 1.00 96.19 124 ILE A O 1
ATOM 987 N N . SER A 1 125 ? 7.118 5.774 -16.882 1.00 94.69 125 SER A N 1
ATOM 988 C CA . SER A 1 125 ? 6.499 6.244 -18.129 1.00 94.69 125 SER A CA 1
ATOM 989 C C . SER A 1 125 ? 5.783 5.112 -18.880 1.00 94.69 125 SER A C 1
ATOM 991 O O . SER A 1 125 ? 4.629 5.257 -19.303 1.00 94.69 125 SER A O 1
ATOM 993 N N . ARG A 1 126 ? 6.432 3.945 -18.982 1.00 93.56 126 ARG A N 1
ATOM 994 C CA . ARG A 1 126 ? 5.848 2.745 -19.592 1.00 93.56 126 ARG A CA 1
ATOM 995 C C . ARG A 1 126 ? 4.642 2.246 -18.799 1.00 93.56 126 ARG A C 1
ATOM 997 O O . ARG A 1 126 ? 3.571 2.064 -19.379 1.00 93.56 126 ARG A O 1
ATOM 1004 N N . LEU A 1 127 ? 4.777 2.150 -17.477 1.00 94.69 127 LEU A N 1
ATOM 1005 C CA . LEU A 1 127 ? 3.704 1.712 -16.587 1.00 94.69 127 LEU A CA 1
ATOM 1006 C C . LEU A 1 127 ? 2.478 2.639 -16.662 1.00 94.69 127 LEU A C 1
ATOM 1008 O O . LEU A 1 127 ? 1.348 2.167 -16.762 1.00 94.69 127 LEU A O 1
ATOM 1012 N N . ARG A 1 128 ? 2.678 3.965 -16.720 1.00 94.69 128 ARG A N 1
ATOM 1013 C CA . ARG A 1 128 ? 1.592 4.947 -16.926 1.00 94.69 128 ARG A CA 1
ATOM 1014 C C . ARG A 1 128 ? 0.822 4.708 -18.220 1.00 94.69 128 ARG A C 1
ATOM 1016 O O . ARG A 1 128 ? -0.398 4.852 -18.235 1.00 94.69 128 ARG A O 1
ATOM 1023 N N . THR A 1 129 ? 1.525 4.341 -19.290 1.00 93.00 129 THR A N 1
ATOM 1024 C CA . THR A 1 129 ? 0.911 4.060 -20.595 1.00 93.00 129 THR A CA 1
ATOM 1025 C C . THR A 1 129 ? 0.038 2.805 -20.555 1.00 93.00 129 THR A C 1
ATOM 1027 O O . THR A 1 129 ? -0.984 2.748 -21.229 1.00 93.00 129 THR A O 1
ATOM 1030 N N . GLN A 1 130 ? 0.413 1.797 -19.770 1.00 91.06 130 GLN A N 1
ATOM 1031 C CA . GLN A 1 130 ? -0.381 0.574 -19.622 1.00 91.06 130 GLN A CA 1
ATOM 1032 C C . GLN A 1 130 ? -1.578 0.780 -18.695 1.00 91.06 130 GLN A C 1
ATOM 1034 O O . GLN A 1 130 ? -2.689 0.369 -19.023 1.00 91.06 130 GLN A O 1
ATOM 1039 N N . VAL A 1 131 ? -1.381 1.501 -17.586 1.00 91.81 131 VAL A N 1
ATOM 1040 C CA . VAL A 1 131 ? -2.463 1.877 -16.666 1.00 91.81 131 VAL A CA 1
ATOM 1041 C C . VAL A 1 131 ? -3.528 2.711 -17.382 1.00 91.81 131 VAL A C 1
ATOM 1043 O O . VAL A 1 131 ? -4.716 2.481 -17.170 1.00 91.81 131 VAL A O 1
ATOM 1046 N N . SER A 1 132 ? -3.139 3.648 -18.256 1.00 90.75 132 SER A N 1
ATOM 1047 C CA . SER A 1 132 ? -4.104 4.466 -19.006 1.00 90.75 132 SER A CA 1
ATOM 1048 C C . SER A 1 132 ? -4.908 3.668 -20.036 1.00 90.75 132 SER A C 1
ATOM 1050 O O . SER A 1 132 ? -6.049 4.026 -20.318 1.00 90.75 132 SER A O 1
ATOM 1052 N N . LYS A 1 133 ? -4.340 2.579 -20.567 1.00 89.94 133 LYS A N 1
ATOM 1053 C CA . LYS A 1 133 ? -5.017 1.654 -21.487 1.00 89.94 133 LYS A CA 1
ATOM 1054 C C . LYS A 1 133 ? -5.845 0.580 -20.778 1.00 89.94 133 LYS A C 1
ATOM 1056 O O . LYS A 1 133 ? -6.605 -0.105 -21.451 1.00 89.94 133 LYS A O 1
ATOM 1061 N N . MET A 1 134 ? -5.698 0.436 -19.457 1.00 85.50 134 MET A N 1
ATOM 1062 C CA . MET A 1 134 ? -6.257 -0.672 -18.668 1.00 85.50 134 MET A CA 1
ATOM 1063 C C . MET A 1 134 ? -5.903 -2.051 -19.254 1.00 85.50 134 MET A C 1
ATOM 1065 O O . MET A 1 134 ? -6.713 -2.972 -19.246 1.00 85.50 134 MET A O 1
ATOM 1069 N N . ASP A 1 135 ? -4.684 -2.181 -19.783 1.00 88.38 135 ASP A N 1
ATOM 1070 C CA . ASP A 1 135 ? -4.199 -3.417 -20.398 1.00 88.38 135 ASP A CA 1
ATOM 1071 C C . ASP A 1 135 ? -3.653 -4.363 -19.319 1.00 88.38 135 ASP A C 1
ATOM 1073 O O . ASP A 1 135 ? -2.485 -4.295 -18.933 1.00 88.38 135 ASP A O 1
ATOM 1077 N N . GLU A 1 136 ? -4.528 -5.210 -18.773 1.00 88.56 136 GLU A N 1
ATOM 1078 C CA . GLU A 1 136 ? -4.180 -6.135 -17.689 1.00 88.56 136 GLU A CA 1
ATOM 1079 C C . GLU A 1 136 ? -3.118 -7.157 -18.097 1.00 88.56 136 GLU A C 1
ATOM 1081 O O . GLU A 1 136 ? -2.233 -7.461 -17.298 1.00 88.56 136 GLU A O 1
ATOM 1086 N N . ALA A 1 137 ? -3.169 -7.658 -19.333 1.00 90.94 137 ALA A N 1
ATOM 1087 C CA . ALA A 1 137 ? -2.197 -8.629 -19.823 1.00 90.94 137 ALA A CA 1
ATOM 1088 C C . ALA A 1 137 ? -0.795 -8.009 -19.873 1.00 90.94 137 ALA A C 1
ATOM 1090 O O . ALA A 1 137 ? 0.149 -8.576 -19.324 1.00 90.94 137 ALA A O 1
ATOM 1091 N N . ALA A 1 138 ? -0.677 -6.798 -20.427 1.00 92.00 138 ALA A N 1
ATOM 1092 C CA . ALA A 1 138 ? 0.593 -6.078 -20.453 1.00 92.00 138 ALA A CA 1
ATOM 1093 C C . ALA A 1 138 ? 1.105 -5.732 -19.044 1.00 92.00 138 ALA A C 1
ATOM 1095 O O . ALA A 1 138 ? 2.309 -5.770 -18.796 1.00 92.00 138 ALA A O 1
ATOM 1096 N N . LEU A 1 139 ? 0.208 -5.412 -18.104 1.00 92.56 139 LEU A N 1
ATOM 1097 C CA . LEU A 1 139 ? 0.589 -5.158 -16.713 1.00 92.56 139 LEU A CA 1
ATOM 1098 C C . LEU A 1 139 ? 1.139 -6.413 -16.027 1.00 92.56 139 LEU A C 1
ATOM 1100 O O . LEU A 1 139 ? 2.102 -6.302 -15.270 1.00 92.56 139 LEU A O 1
ATOM 1104 N N . VAL A 1 140 ? 0.554 -7.588 -16.286 1.00 93.56 140 VAL A N 1
ATOM 1105 C CA . VAL A 1 140 ? 1.068 -8.874 -15.784 1.00 93.56 140 VAL A CA 1
ATOM 1106 C C . VAL A 1 140 ? 2.463 -9.143 -16.342 1.00 93.56 140 VAL A C 1
ATOM 1108 O O . VAL A 1 140 ? 3.377 -9.441 -15.575 1.00 93.56 140 VAL A O 1
ATOM 1111 N N . GLU A 1 141 ? 2.656 -8.955 -17.648 1.00 93.56 141 GLU A N 1
ATOM 1112 C CA . GLU A 1 141 ? 3.966 -9.117 -18.286 1.00 93.56 141 GLU A CA 1
ATOM 1113 C C . GLU A 1 141 ? 5.024 -8.171 -17.695 1.00 93.56 141 GLU A C 1
ATOM 1115 O O . GLU A 1 141 ? 6.133 -8.605 -17.389 1.00 93.56 141 GLU A O 1
ATOM 1120 N N . GLU A 1 142 ? 4.693 -6.896 -17.463 1.00 93.25 142 GLU A N 1
ATOM 1121 C CA . GLU A 1 142 ? 5.614 -5.961 -16.801 1.00 93.25 142 GLU A CA 1
ATOM 1122 C C . GLU A 1 142 ? 5.900 -6.325 -15.352 1.00 93.25 142 GLU A C 1
ATOM 1124 O O . GLU A 1 142 ? 7.017 -6.125 -14.877 1.00 93.25 142 GLU A O 1
ATOM 1129 N N . TYR A 1 143 ? 4.896 -6.813 -14.625 1.00 93.88 143 TYR A N 1
ATOM 1130 C CA . TYR A 1 143 ? 5.049 -7.183 -13.225 1.00 93.88 143 TYR A CA 1
ATOM 1131 C C . TYR A 1 143 ? 6.024 -8.340 -13.051 1.00 93.88 143 TYR A C 1
ATOM 1133 O O . TYR A 1 143 ? 6.861 -8.304 -12.140 1.00 93.88 143 TYR A O 1
ATOM 1141 N N . ASP A 1 144 ? 5.917 -9.351 -13.910 1.00 93.50 144 ASP A N 1
ATOM 1142 C CA . ASP A 1 144 ? 6.785 -10.526 -13.903 1.00 93.50 144 ASP A CA 1
ATOM 1143 C C . ASP A 1 144 ? 8.125 -10.276 -14.608 1.00 93.50 144 ASP A C 1
ATOM 1145 O O . ASP A 1 144 ? 9.100 -10.980 -14.340 1.00 93.50 144 ASP A O 1
ATOM 1149 N N . GLY A 1 145 ? 8.188 -9.251 -15.458 1.00 92.88 145 GLY A N 1
ATOM 1150 C CA . GLY A 1 145 ? 9.372 -8.833 -16.194 1.00 92.88 145 GLY A CA 1
ATOM 1151 C C . GLY A 1 145 ? 10.240 -7.779 -15.500 1.00 92.88 145 GLY A C 1
ATOM 1152 O O . GLY A 1 145 ? 10.052 -7.378 -14.347 1.00 92.88 145 GLY A O 1
ATOM 1153 N N . GLU A 1 146 ? 11.240 -7.316 -16.249 1.00 92.56 146 GLU A N 1
ATOM 1154 C CA . GLU A 1 146 ? 12.190 -6.300 -15.805 1.00 92.56 146 GLU A CA 1
ATOM 1155 C C . GLU A 1 146 ? 11.767 -4.881 -16.241 1.00 92.56 146 GLU A C 1
ATOM 1157 O O . GLU A 1 146 ? 11.286 -4.676 -17.360 1.00 92.56 146 GLU A O 1
ATOM 1162 N N . PRO A 1 147 ? 11.984 -3.856 -15.396 1.00 94.38 147 PRO A N 1
ATOM 1163 C CA . PRO A 1 147 ? 12.760 -3.903 -14.155 1.00 94.38 147 PRO A CA 1
ATOM 1164 C C . PRO A 1 147 ? 11.916 -4.142 -12.887 1.00 94.38 147 PRO A C 1
ATOM 1166 O O . PRO A 1 147 ? 12.447 -4.150 -11.772 1.00 94.38 147 PRO A O 1
ATOM 1169 N N . TRP A 1 148 ? 10.592 -4.297 -13.021 1.00 95.06 148 TRP A N 1
ATOM 1170 C CA . TRP A 1 148 ? 9.683 -4.305 -11.872 1.00 95.06 148 TRP A CA 1
ATOM 1171 C C . TRP A 1 148 ? 9.935 -5.495 -10.943 1.00 95.06 148 TRP A C 1
ATOM 1173 O O . TRP A 1 148 ? 9.979 -5.326 -9.719 1.00 95.06 148 TRP A O 1
ATOM 1183 N N . HIS A 1 149 ? 10.153 -6.686 -11.503 1.00 94.12 149 HIS A N 1
ATOM 1184 C CA . HIS A 1 149 ? 10.501 -7.874 -10.733 1.00 94.12 149 HIS A CA 1
ATOM 1185 C C . HIS A 1 149 ? 11.739 -7.640 -9.857 1.00 94.12 149 HIS A C 1
ATOM 1187 O O . HIS A 1 149 ? 11.682 -7.847 -8.637 1.00 94.12 149 HIS A O 1
ATOM 1193 N N . THR A 1 150 ? 12.831 -7.140 -10.445 1.00 95.12 150 THR A N 1
ATOM 1194 C CA . THR A 1 150 ? 14.070 -6.844 -9.716 1.00 95.12 150 THR A CA 1
ATOM 1195 C C . THR A 1 150 ? 13.855 -5.813 -8.619 1.00 95.12 150 THR A C 1
ATOM 1197 O O . THR A 1 150 ? 14.310 -6.029 -7.492 1.00 95.12 150 THR A O 1
ATOM 1200 N N . TYR A 1 151 ? 13.127 -4.727 -8.888 1.00 96.00 151 TYR A N 1
ATOM 1201 C CA . TYR A 1 151 ? 12.849 -3.716 -7.866 1.00 96.00 151 TYR A CA 1
ATOM 1202 C C . TYR A 1 151 ? 12.071 -4.311 -6.690 1.00 96.00 151 TYR A C 1
ATOM 1204 O O . TYR A 1 151 ? 12.468 -4.133 -5.540 1.00 96.00 151 TYR A O 1
ATOM 1212 N N . ARG A 1 152 ? 11.015 -5.097 -6.951 1.00 94.81 152 ARG A N 1
ATOM 1213 C CA . ARG A 1 152 ? 10.224 -5.752 -5.891 1.00 94.81 152 ARG A CA 1
ATOM 1214 C C . ARG A 1 152 ? 11.032 -6.773 -5.105 1.00 94.81 152 ARG A C 1
ATOM 1216 O O . ARG A 1 152 ? 10.758 -6.981 -3.924 1.00 94.81 152 ARG A O 1
ATOM 1223 N N . LYS A 1 153 ? 11.964 -7.469 -5.755 1.00 93.88 153 LYS A N 1
ATOM 1224 C CA . LYS A 1 153 ? 12.856 -8.424 -5.095 1.00 93.88 153 LYS A CA 1
ATOM 1225 C C . LYS A 1 153 ? 13.834 -7.696 -4.173 1.00 93.88 153 LYS A C 1
ATOM 1227 O O . LYS A 1 153 ? 13.822 -7.964 -2.977 1.00 93.88 153 LYS A O 1
ATOM 1232 N N . LYS A 1 154 ? 14.572 -6.704 -4.692 1.00 94.81 154 LYS A N 1
ATOM 1233 C CA . LYS A 1 154 ? 15.487 -5.853 -3.907 1.00 94.81 154 LYS A CA 1
ATOM 1234 C C . LYS A 1 154 ? 14.765 -5.201 -2.720 1.00 94.81 154 LYS A C 1
ATOM 1236 O O . LYS A 1 154 ? 15.275 -5.234 -1.605 1.00 94.81 154 LYS A O 1
ATOM 1241 N N . TYR A 1 155 ? 13.556 -4.684 -2.939 1.00 94.19 155 TYR A N 1
ATOM 1242 C CA . TYR A 1 155 ? 12.737 -4.076 -1.891 1.00 94.19 155 TYR A CA 1
ATOM 1243 C C . TYR A 1 155 ? 12.395 -5.068 -0.775 1.00 94.19 155 TYR A C 1
ATOM 1245 O O . TYR A 1 155 ? 12.644 -4.793 0.396 1.00 94.19 155 TYR A O 1
ATOM 1253 N N . ARG A 1 156 ? 11.902 -6.264 -1.125 1.00 90.75 156 ARG A N 1
ATOM 1254 C CA . ARG A 1 156 ? 11.607 -7.322 -0.145 1.00 90.75 156 ARG A CA 1
ATOM 1255 C C . ARG A 1 156 ? 12.853 -7.790 0.604 1.00 90.75 156 ARG A C 1
ATOM 1257 O O . ARG A 1 156 ? 12.775 -7.998 1.811 1.00 90.75 156 ARG A O 1
ATOM 1264 N N . ASP A 1 157 ? 13.990 -7.904 -0.074 1.00 90.31 157 ASP A N 1
ATOM 1265 C CA . ASP A 1 157 ? 15.261 -8.282 0.551 1.00 90.31 157 ASP A CA 1
ATOM 1266 C C . ASP A 1 157 ? 15.764 -7.190 1.516 1.00 90.31 157 ASP A C 1
ATOM 1268 O O . ASP A 1 157 ? 16.327 -7.493 2.570 1.00 90.31 157 ASP A O 1
ATOM 1272 N N . ASN A 1 158 ? 15.549 -5.909 1.197 1.00 88.62 158 ASN A N 1
ATOM 1273 C CA . ASN A 1 158 ? 15.837 -4.790 2.101 1.00 88.62 158 ASN A CA 1
ATOM 1274 C C . ASN A 1 158 ? 14.943 -4.847 3.34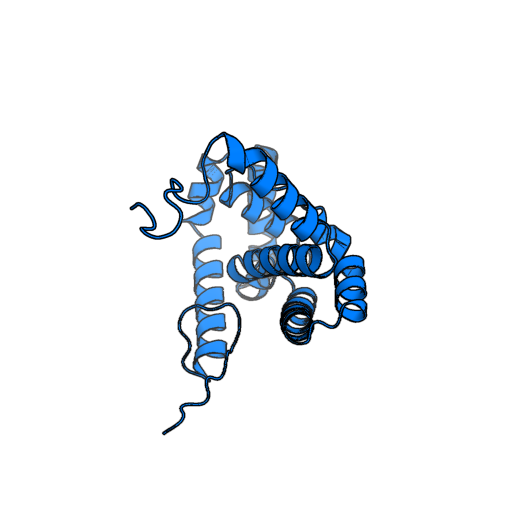3 1.00 88.62 158 ASN A C 1
ATOM 1276 O O . ASN A 1 158 ? 15.463 -4.837 4.458 1.00 88.62 158 ASN A O 1
ATOM 1280 N N . LEU A 1 159 ? 13.631 -5.021 3.155 1.00 84.69 159 LEU A N 1
ATOM 1281 C CA . LEU A 1 159 ? 12.683 -5.181 4.258 1.00 84.69 159 LEU A CA 1
ATOM 1282 C C . LEU A 1 159 ? 13.054 -6.363 5.155 1.00 84.69 159 LEU A C 1
ATOM 1284 O O . LEU A 1 159 ? 13.075 -6.232 6.373 1.00 84.69 159 LEU A O 1
ATOM 1288 N N . GLN A 1 160 ? 13.386 -7.518 4.575 1.00 76.31 160 GLN A N 1
ATOM 1289 C CA . GLN A 1 160 ? 13.813 -8.680 5.350 1.00 76.31 160 GLN A CA 1
ATOM 1290 C C . GLN A 1 160 ? 15.083 -8.395 6.143 1.00 76.31 160 GLN A C 1
ATOM 1292 O O . GLN A 1 160 ? 15.158 -8.799 7.294 1.00 76.31 160 GLN A O 1
ATOM 1297 N N . ARG A 1 161 ? 16.068 -7.686 5.586 1.00 76.62 161 ARG A N 1
ATOM 1298 C CA . ARG A 1 161 ? 17.291 -7.320 6.321 1.00 76.62 161 ARG A CA 1
ATOM 1299 C C . ARG A 1 161 ? 17.021 -6.371 7.486 1.00 76.62 161 ARG A C 1
ATOM 1301 O O . ARG A 1 161 ? 17.659 -6.500 8.531 1.00 76.62 161 ARG A O 1
ATOM 1308 N N . GLU A 1 162 ? 16.084 -5.446 7.328 1.00 70.88 162 GLU A N 1
ATOM 1309 C CA . GLU A 1 162 ? 15.661 -4.549 8.405 1.00 70.88 162 GLU A CA 1
ATOM 1310 C C . GLU A 1 162 ? 14.848 -5.287 9.478 1.00 70.88 162 GLU A C 1
ATOM 1312 O O . GLU A 1 162 ? 15.082 -5.096 10.673 1.00 70.88 162 GLU A O 1
ATOM 1317 N N . LEU A 1 163 ? 13.962 -6.197 9.063 1.00 63.47 163 LEU A N 1
ATOM 1318 C CA . LEU A 1 163 ? 13.110 -6.989 9.950 1.00 63.47 163 LEU A CA 1
ATOM 1319 C C . LEU A 1 163 ? 13.874 -8.115 10.667 1.00 63.47 163 LEU A C 1
ATOM 1321 O O . LEU A 1 163 ? 13.656 -8.315 11.854 1.00 63.47 163 LEU A O 1
ATOM 1325 N N . LEU A 1 164 ? 14.822 -8.804 10.017 1.00 50.03 164 LEU A N 1
ATOM 1326 C CA . LEU A 1 164 ? 15.625 -9.912 10.573 1.00 50.03 164 LEU A CA 1
ATOM 1327 C C . LEU A 1 164 ? 16.602 -9.489 11.683 1.00 50.03 164 LEU A C 1
ATOM 1329 O O . LEU A 1 164 ? 17.219 -10.351 12.307 1.00 50.03 164 LEU A O 1
ATOM 1333 N N . LYS A 1 165 ? 16.695 -8.194 12.015 1.00 53.06 165 LYS A N 1
ATOM 1334 C CA . LYS A 1 165 ? 17.254 -7.751 13.306 1.00 53.06 165 LYS A CA 1
ATOM 1335 C C . LYS A 1 165 ? 16.381 -8.165 14.509 1.00 53.06 165 LYS A C 1
ATOM 1337 O O . LYS A 1 165 ? 16.829 -8.042 15.644 1.00 53.06 165 LYS A O 1
ATOM 1342 N N . GLY A 1 166 ? 15.189 -8.722 14.276 1.00 42.16 166 GLY A N 1
ATOM 1343 C CA . GLY A 1 166 ? 14.389 -9.475 15.242 1.00 42.16 166 GLY A CA 1
ATOM 1344 C C . GLY A 1 166 ? 13.498 -10.498 14.527 1.00 42.16 166 GLY A C 1
ATOM 1345 O O . GLY A 1 166 ? 12.643 -10.129 13.729 1.00 42.16 166 GLY A O 1
ATOM 1346 N N . TYR A 1 167 ? 13.697 -11.793 14.798 1.00 36.31 167 TYR A N 1
ATOM 1347 C CA . TYR A 1 167 ? 12.912 -12.895 14.221 1.00 36.31 167 TYR A CA 1
ATOM 1348 C C . TYR A 1 167 ? 11.410 -12.574 14.166 1.00 36.31 167 TYR A C 1
ATOM 1350 O O . TYR A 1 167 ? 10.757 -12.476 15.201 1.00 36.31 167 TYR A O 1
ATOM 1358 N N . THR A 1 168 ? 10.848 -12.452 12.964 1.00 41.91 168 THR A N 1
ATOM 1359 C CA . THR A 1 168 ? 9.405 -12.285 12.762 1.00 41.91 168 THR A CA 1
ATOM 1360 C C . THR A 1 168 ? 8.946 -13.081 11.540 1.00 41.91 168 THR A C 1
ATOM 1362 O O . THR A 1 168 ? 9.536 -13.015 10.462 1.00 41.91 168 THR A O 1
ATOM 1365 N N . ARG A 1 169 ? 7.876 -13.873 11.714 1.00 40.19 169 ARG A N 1
ATOM 1366 C CA . ARG A 1 169 ? 7.016 -14.309 10.598 1.00 40.19 169 ARG A CA 1
ATOM 1367 C C . ARG A 1 169 ? 6.443 -13.060 9.925 1.00 40.19 169 ARG A C 1
ATOM 1369 O O . ARG A 1 169 ? 6.278 -12.063 10.612 1.00 40.19 169 ARG A O 1
ATOM 1376 N N . GLN A 1 170 ? 6.115 -13.131 8.632 1.00 42.75 170 GLN A N 1
ATOM 1377 C CA . GLN A 1 170 ? 5.452 -12.062 7.867 1.00 42.75 170 GLN A CA 1
ATOM 1378 C C . GLN A 1 170 ? 4.315 -11.397 8.665 1.00 42.75 170 GLN A C 1
ATOM 1380 O O . GLN A 1 170 ? 3.190 -11.889 8.692 1.00 42.75 170 GLN A O 1
ATOM 1385 N N . VAL A 1 171 ? 4.616 -10.278 9.314 1.00 44.62 171 VAL A N 1
ATOM 1386 C CA . VAL A 1 171 ? 3.653 -9.343 9.889 1.00 44.62 171 VAL A CA 1
ATOM 1387 C C . VAL A 1 171 ? 4.169 -7.942 9.591 1.00 44.62 171 VAL A C 1
ATOM 1389 O O . VAL A 1 171 ? 5.376 -7.707 9.620 1.00 44.62 171 VAL A O 1
ATOM 1392 N N . SER A 1 172 ? 3.270 -7.002 9.299 1.00 50.34 172 SER A N 1
ATOM 1393 C CA . SER A 1 172 ? 3.609 -5.610 8.965 1.00 50.34 172 SER A CA 1
ATOM 1394 C C . SER A 1 172 ? 4.238 -4.826 10.135 1.00 50.34 172 SER A C 1
ATOM 1396 O O . SER A 1 172 ? 4.520 -3.636 9.994 1.00 50.34 172 SER A O 1
ATOM 1398 N N . PHE A 1 173 ? 4.439 -5.455 11.300 1.00 54.88 173 PHE A N 1
ATOM 1399 C CA . PHE A 1 173 ? 4.875 -4.819 12.545 1.00 54.88 173 PHE A CA 1
ATOM 1400 C C . PHE A 1 173 ? 5.840 -5.723 13.321 1.00 54.88 173 PHE A C 1
ATOM 1402 O O . PHE A 1 173 ? 5.622 -6.930 13.424 1.00 54.88 173 PHE A O 1
ATOM 1409 N N . GLN A 1 174 ? 6.867 -5.140 13.944 1.00 51.47 174 GLN A N 1
ATOM 1410 C CA . GLN A 1 174 ? 7.704 -5.844 14.918 1.00 51.47 174 GLN A CA 1
ATOM 1411 C C . GLN A 1 174 ? 6.943 -5.987 16.243 1.00 51.47 174 GLN A C 1
ATOM 1413 O O . GLN A 1 174 ? 6.962 -5.095 17.088 1.00 51.47 174 GLN A O 1
ATOM 1418 N N . VAL A 1 175 ? 6.254 -7.112 16.440 1.00 46.94 175 VAL A N 1
ATOM 1419 C CA . VAL A 1 175 ? 5.617 -7.426 17.727 1.00 46.94 175 VAL A CA 1
ATOM 1420 C C . VAL A 1 175 ? 6.598 -8.233 18.576 1.00 46.94 175 VAL A C 1
ATOM 1422 O O . VAL A 1 175 ? 6.813 -9.418 18.328 1.00 46.94 175 VAL A O 1
ATOM 1425 N N . GLN A 1 176 ? 7.195 -7.603 19.590 1.00 45.81 176 GLN A N 1
ATOM 1426 C CA . GLN A 1 176 ? 7.972 -8.318 20.604 1.00 45.81 176 GLN A CA 1
ATOM 1427 C C . GLN A 1 176 ? 7.014 -9.079 21.528 1.00 45.81 176 GLN A C 1
ATOM 1429 O O . GLN A 1 176 ? 6.309 -8.481 22.339 1.00 45.81 176 GLN A O 1
ATOM 1434 N N . TYR A 1 177 ? 6.978 -10.405 21.422 1.00 45.09 177 TYR A N 1
ATOM 1435 C CA . TYR A 1 177 ? 6.308 -11.243 22.412 1.00 45.09 177 TYR A CA 1
ATOM 1436 C C . TYR A 1 177 ? 7.238 -11.445 23.613 1.00 45.09 177 TYR A C 1
ATOM 1438 O O . TYR A 1 177 ? 8.389 -11.854 23.466 1.00 45.09 177 TYR A O 1
ATOM 1446 N N . LYS A 1 178 ? 6.740 -11.168 24.824 1.00 40.78 178 LYS A N 1
ATOM 1447 C CA . LYS A 1 178 ? 7.409 -11.618 26.047 1.00 40.78 178 LYS A CA 1
ATOM 1448 C C . LYS A 1 178 ? 7.252 -13.132 26.125 1.00 40.78 178 LYS A C 1
ATOM 1450 O O . LYS A 1 178 ? 6.148 -13.620 26.346 1.00 40.78 178 LYS A O 1
ATOM 1455 N N . THR A 1 179 ? 8.344 -13.866 25.953 1.00 36.97 179 THR A N 1
ATOM 1456 C CA . THR A 1 179 ? 8.397 -15.278 26.327 1.00 36.97 179 THR A CA 1
ATOM 1457 C C . THR A 1 179 ? 8.391 -15.335 27.850 1.00 36.97 179 THR A C 1
ATOM 1459 O O . THR A 1 179 ? 9.418 -15.117 28.488 1.00 36.97 179 THR A O 1
ATOM 1462 N N . THR A 1 180 ? 7.224 -15.537 28.452 1.00 42.81 180 THR A N 1
ATOM 1463 C CA . THR A 1 180 ? 7.147 -15.958 29.851 1.00 42.81 180 THR A CA 1
ATOM 1464 C C . THR A 1 180 ? 7.761 -17.355 29.928 1.00 42.81 180 THR A C 1
ATOM 1466 O O . THR A 1 180 ? 7.221 -18.286 29.329 1.00 42.81 180 THR A O 1
ATOM 1469 N N . MET A 1 181 ? 8.926 -17.466 30.576 1.00 37.78 181 MET A N 1
ATOM 1470 C CA . MET A 1 181 ? 9.417 -18.741 31.113 1.00 37.78 181 MET A CA 1
ATOM 1471 C C . MET A 1 181 ? 8.602 -19.122 32.344 1.00 37.78 181 MET A C 1
ATOM 1473 O O . MET A 1 181 ? 8.217 -18.189 33.088 1.00 37.78 181 MET A O 1
#